Protein AF-G5RUH7-F1 (afdb_monomer)

pLDDT: mean 92.08, std 5.65, range [55.91, 98.38]

Radius of gyration: 18.93 Å; Cα contacts (8 Å, |Δi|>4): 65; chains: 1; bounding box: 44×34×49 Å

Solvent-accessible surface area (backbone atoms only — not comparable to full-atom values): 7016 Å² total; per-residue (Å²): 108,72,67,56,52,55,41,40,74,72,71,45,92,75,87,87,87,72,94,57,100,54,84,58,78,55,89,66,37,87,50,91,75,80,82,60,39,90,71,45,64,57,84,44,33,54,66,40,67,65,49,49,62,58,25,75,77,40,96,85,38,100,58,83,85,80,88,83,86,45,70,64,59,54,53,49,53,50,54,48,57,73,35,30,32,69,67,53,30,54,56,47,24,56,54,44,32,53,53,33,47,53,52,50,52,54,51,53,55,62,72,74,107

InterPro domains:
  IPR006076 FAD dependent oxidoreductase [PF01266] (2-109)
  IPR036188 FAD/NAD(P)-binding domain superfamily [G3DSA:3.50.50.60] (2-52)
  IPR036188 FAD/NAD(P)-binding domain superfamily [SSF51905] (2-98)

Organism: NCBI:txid913084

Mean predicted aligned error: 5.37 Å

Structure (mmCIF, N/CA/C/O backbone):
data_AF-G5RUH7-F1
#
_entry.id   AF-G5RUH7-F1
#
loop_
_atom_site.group_PDB
_atom_site.id
_atom_site.type_symbol
_atom_site.label_atom_id
_atom_site.label_alt_id
_atom_site.label_comp_id
_atom_site.label_asym_id
_atom_site.label_entity_id
_atom_site.label_seq_id
_atom_site.pdbx_PDB_ins_code
_atom_site.Cartn_x
_atom_site.Cartn_y
_atom_site.Cartn_z
_atom_site.occupancy
_atom_site.B_iso_or_equiv
_atom_site.auth_seq_id
_atom_site.auth_comp_id
_atom_site.auth_asym_id
_atom_site.auth_atom_id
_atom_site.pdbx_PDB_model_num
ATOM 1 N N . MET A 1 1 ? -13.522 -5.845 7.083 1.00 86.19 1 MET A N 1
ATOM 2 C CA . MET A 1 1 ? -14.008 -5.468 8.429 1.00 86.19 1 MET A CA 1
ATOM 3 C C . MET A 1 1 ? -14.068 -3.961 8.655 1.00 86.19 1 MET A C 1
ATOM 5 O O . MET A 1 1 ? -15.163 -3.469 8.878 1.00 86.19 1 MET A O 1
ATOM 9 N N . THR A 1 2 ? -12.972 -3.202 8.532 1.00 91.31 2 THR A N 1
ATOM 10 C CA . THR A 1 2 ? -12.965 -1.749 8.823 1.00 91.31 2 THR A CA 1
ATOM 11 C C . THR A 1 2 ? -14.032 -0.949 8.065 1.00 91.31 2 THR A C 1
ATOM 13 O O . THR A 1 2 ? -14.768 -0.188 8.680 1.00 91.31 2 THR A O 1
ATOM 16 N N . SER A 1 3 ? -14.183 -1.154 6.752 1.00 93.12 3 SER A N 1
ATOM 17 C CA . SER A 1 3 ? -15.207 -0.446 5.965 1.00 93.12 3 SER A CA 1
ATOM 18 C C . SER A 1 3 ? -16.635 -0.786 6.401 1.00 93.12 3 SER A C 1
ATOM 20 O O . SER A 1 3 ? -17.461 0.111 6.514 1.00 93.12 3 SER A O 1
ATOM 22 N N . ALA A 1 4 ? -16.916 -2.062 6.694 1.00 95.12 4 ALA A N 1
ATOM 23 C CA . ALA A 1 4 ? -18.224 -2.507 7.180 1.00 95.12 4 ALA A CA 1
ATOM 24 C C . ALA A 1 4 ? -18.573 -1.863 8.531 1.00 95.12 4 ALA A C 1
ATOM 26 O O . ALA A 1 4 ? -19.701 -1.423 8.729 1.00 95.12 4 ALA A O 1
ATOM 27 N N . TRP A 1 5 ? -17.583 -1.735 9.421 1.00 93.31 5 TRP A N 1
ATOM 28 C CA . TRP A 1 5 ? -17.746 -1.052 10.702 1.00 93.31 5 TRP A CA 1
ATOM 29 C C . TRP A 1 5 ? -18.109 0.426 10.519 1.00 93.31 5 TRP A C 1
ATOM 31 O O . TRP A 1 5 ? -19.114 0.872 11.063 1.00 93.31 5 TRP A O 1
ATOM 41 N N . TYR A 1 6 ? -17.358 1.173 9.700 1.00 94.31 6 TYR A N 1
ATOM 42 C CA . TYR A 1 6 ? -17.662 2.588 9.445 1.00 94.31 6 TYR A CA 1
ATOM 43 C C . TYR A 1 6 ? -19.025 2.789 8.768 1.00 94.31 6 TYR A C 1
ATOM 45 O O . TYR A 1 6 ? -19.730 3.736 9.101 1.00 94.31 6 TYR A O 1
ATOM 53 N N . LEU A 1 7 ? -19.418 1.899 7.852 1.00 97.25 7 LEU A N 1
ATOM 54 C CA . LEU A 1 7 ? -20.733 1.957 7.206 1.00 97.25 7 LEU A CA 1
ATOM 55 C C . LEU A 1 7 ? -21.871 1.689 8.198 1.00 97.25 7 LEU A C 1
ATOM 57 O O . LEU A 1 7 ? -22.862 2.414 8.195 1.00 97.25 7 LEU A O 1
ATOM 61 N N . SER A 1 8 ? -21.708 0.705 9.083 1.00 96.75 8 SER A N 1
ATOM 62 C CA . SER A 1 8 ? -22.677 0.433 10.147 1.00 96.75 8 SER A CA 1
ATOM 63 C C . SER A 1 8 ? -22.795 1.613 11.120 1.00 96.75 8 SER A C 1
ATOM 65 O O . SER A 1 8 ? -23.904 2.021 11.456 1.00 96.75 8 SER A O 1
ATOM 67 N N . GLN A 1 9 ? -21.673 2.238 11.504 1.00 94.69 9 GLN A N 1
ATOM 68 C CA . GLN A 1 9 ? -21.677 3.463 12.321 1.00 94.69 9 GLN A CA 1
ATOM 69 C C . GLN A 1 9 ? -22.368 4.644 11.622 1.00 94.69 9 GLN A C 1
ATOM 71 O O . GLN A 1 9 ? -22.964 5.486 12.287 1.00 94.69 9 GLN A O 1
ATOM 76 N N . ALA A 1 10 ? -22.323 4.700 10.289 1.00 97.06 10 ALA A N 1
ATOM 77 C CA . ALA A 1 10 ? -23.046 5.689 9.493 1.00 97.06 10 ALA A CA 1
ATOM 78 C C . ALA A 1 10 ? -24.549 5.369 9.322 1.00 97.06 10 ALA A C 1
ATOM 80 O O . ALA A 1 10 ? -25.250 6.102 8.627 1.00 97.06 10 ALA A O 1
ATOM 81 N N . GLY A 1 11 ? -25.057 4.303 9.953 1.00 98.00 11 GLY A N 1
ATOM 82 C CA . GLY A 1 11 ? -26.474 3.930 9.932 1.00 98.00 11 GLY A CA 1
ATOM 83 C C . GLY A 1 11 ? -26.892 3.091 8.725 1.00 98.00 11 GLY A C 1
ATOM 84 O O . GLY A 1 11 ? -28.087 2.910 8.495 1.00 98.00 11 GLY A O 1
ATOM 85 N N . HIS A 1 12 ? -25.938 2.579 7.945 1.00 98.38 12 HIS A N 1
ATOM 86 C CA . HIS A 1 12 ? -26.245 1.643 6.869 1.00 98.38 12 HIS A CA 1
ATOM 87 C C . HIS A 1 12 ? -26.476 0.232 7.418 1.00 98.38 12 HIS A C 1
ATOM 89 O O . HIS A 1 12 ? -25.772 -0.213 8.326 1.00 98.38 12 HIS A O 1
ATOM 95 N N . ASP A 1 13 ? -27.419 -0.490 6.813 1.00 98.00 13 ASP A N 1
ATOM 96 C CA . ASP A 1 13 ? -27.543 -1.933 7.000 1.00 98.00 13 ASP A CA 1
ATOM 97 C C . ASP A 1 13 ? -26.457 -2.643 6.177 1.00 98.00 13 ASP A C 1
ATOM 99 O O . ASP A 1 13 ? -26.333 -2.426 4.967 1.00 98.00 13 ASP A O 1
ATOM 103 N N . VAL A 1 14 ? -25.610 -3.433 6.840 1.00 98.00 14 VAL A N 1
ATOM 104 C CA . VAL A 1 14 ? -24.390 -3.997 6.250 1.00 98.00 14 VAL A CA 1
ATOM 105 C C . VAL A 1 14 ? -24.373 -5.505 6.431 1.00 98.00 14 VAL A C 1
ATOM 107 O O . VAL A 1 14 ? -24.280 -6.012 7.545 1.00 98.00 14 VAL A O 1
ATOM 110 N N . THR A 1 15 ? -24.348 -6.227 5.313 1.00 97.19 15 THR A N 1
ATOM 111 C CA . THR A 1 15 ? -24.085 -7.669 5.284 1.00 97.19 15 THR A CA 1
ATOM 112 C C . THR A 1 15 ? -22.650 -7.922 4.827 1.00 97.19 15 THR A C 1
ATOM 114 O O . THR A 1 15 ? -22.231 -7.436 3.776 1.00 97.19 15 THR A O 1
ATOM 117 N N . VAL A 1 16 ? -21.885 -8.691 5.606 1.00 95.00 16 VAL A N 1
ATOM 118 C CA . VAL A 1 16 ? -20.531 -9.136 5.241 1.00 95.00 16 VAL A CA 1
ATOM 119 C C . VAL A 1 16 ? -20.606 -10.576 4.750 1.00 95.00 16 VAL A C 1
ATOM 121 O O . VAL A 1 16 ? -21.101 -11.444 5.462 1.00 95.00 16 VAL A O 1
ATOM 124 N 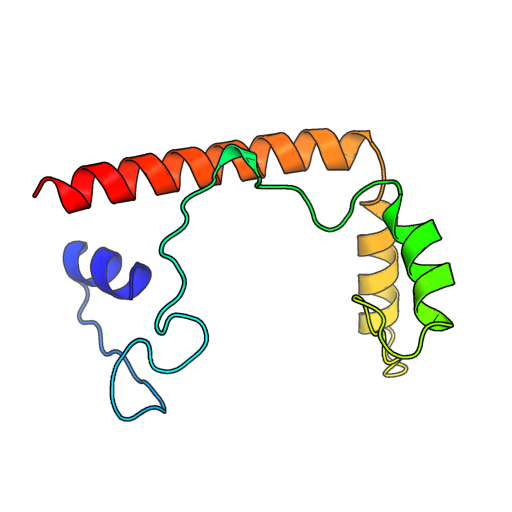N . ILE A 1 17 ? -20.102 -10.823 3.542 1.00 95.75 17 ILE A N 1
ATOM 125 C CA . ILE A 1 17 ? -20.014 -12.157 2.942 1.00 95.75 17 ILE A CA 1
ATOM 126 C C . ILE A 1 17 ? -18.538 -12.548 2.908 1.00 95.75 17 ILE A C 1
ATOM 128 O O . ILE A 1 17 ? -17.725 -11.821 2.335 1.00 95.75 17 ILE A O 1
ATOM 132 N N . ASP A 1 18 ? -18.203 -13.679 3.521 1.00 94.38 18 ASP A N 1
ATOM 133 C CA . ASP A 1 18 ? -16.856 -14.251 3.536 1.00 94.38 18 ASP A CA 1
ATOM 134 C C . ASP A 1 18 ? -16.913 -15.683 2.983 1.00 94.38 18 ASP A C 1
ATOM 136 O O . ASP A 1 18 ? -17.918 -16.378 3.148 1.00 94.38 18 ASP A O 1
ATOM 140 N N . ARG A 1 19 ? -15.860 -16.101 2.272 1.00 96.25 19 ARG A N 1
ATOM 141 C CA . ARG A 1 19 ? -15.744 -17.468 1.741 1.00 96.25 19 ARG A CA 1
ATOM 142 C C . ARG A 1 19 ? -15.311 -18.439 2.834 1.00 96.25 19 ARG A C 1
ATOM 144 O O . ARG A 1 19 ? -15.658 -19.616 2.767 1.00 96.25 19 ARG A O 1
ATOM 151 N N . GLU A 1 20 ? -14.516 -17.963 3.784 1.00 96.19 20 GLU A N 1
ATOM 152 C CA . GLU A 1 20 ? -14.011 -18.777 4.877 1.00 96.19 20 GLU A CA 1
ATOM 153 C C . GLU A 1 20 ? -15.055 -18.924 5.986 1.00 96.19 20 GLU A C 1
ATOM 155 O O . GLU A 1 20 ? -15.983 -18.127 6.122 1.00 96.19 20 GLU A O 1
ATOM 160 N N . SER A 1 21 ? -14.897 -19.954 6.821 1.00 93.50 21 SER A N 1
ATOM 161 C CA . SER A 1 21 ? -15.845 -20.259 7.903 1.00 93.50 21 SER A CA 1
ATOM 162 C C . SER A 1 21 ? -15.871 -19.211 9.024 1.00 93.50 21 SER A C 1
ATOM 164 O O . SER A 1 21 ? -16.689 -19.300 9.938 1.00 93.50 21 SER A O 1
ATOM 166 N N . GLY A 1 22 ? -14.949 -18.250 8.999 1.00 91.38 22 GLY A N 1
ATOM 167 C CA . GLY A 1 22 ? -14.846 -17.173 9.969 1.00 91.38 22 GLY A CA 1
ATOM 168 C C . GLY A 1 22 ? -13.930 -16.056 9.473 1.00 91.38 22 GLY A C 1
ATOM 169 O O . GLY A 1 22 ?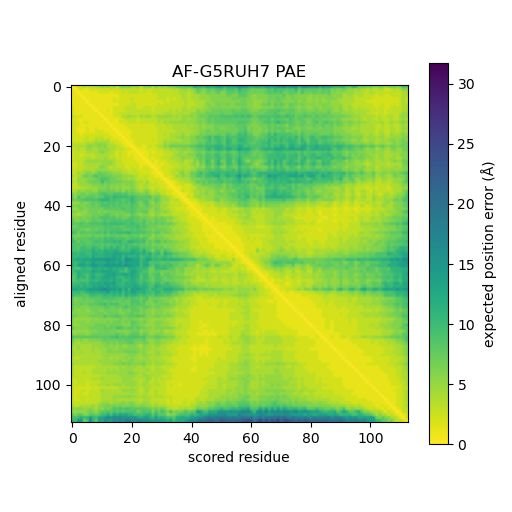 -13.221 -16.225 8.479 1.00 91.38 22 GLY A O 1
ATOM 170 N N . PRO A 1 23 ? -13.924 -14.904 10.160 1.00 91.31 23 PRO A N 1
ATOM 171 C CA . PRO A 1 23 ? -13.105 -13.776 9.755 1.00 91.31 23 PRO A CA 1
ATOM 172 C C . PRO A 1 23 ? -11.616 -14.050 9.975 1.00 91.31 23 PRO A C 1
ATOM 174 O O . PRO A 1 23 ? -11.231 -14.787 10.879 1.00 91.31 23 PRO A O 1
ATOM 177 N N . ALA A 1 24 ? -10.780 -13.361 9.196 1.00 91.69 24 ALA A N 1
ATOM 178 C CA . ALA A 1 24 ? -9.327 -13.341 9.362 1.00 91.69 24 ALA A CA 1
ATOM 179 C C . ALA A 1 24 ? -8.658 -14.729 9.301 1.00 91.69 24 ALA A C 1
ATOM 181 O O . ALA A 1 24 ? -7.746 -14.990 10.075 1.00 91.69 24 ALA A O 1
ATOM 182 N N . GLN A 1 25 ? -9.079 -15.583 8.363 1.00 93.38 25 GLN A N 1
ATOM 183 C CA . GLN A 1 25 ? -8.517 -16.930 8.160 1.00 93.38 25 GLN A CA 1
ATOM 184 C C . GLN A 1 25 ? -7.398 -17.005 7.102 1.00 93.38 25 GLN A C 1
ATOM 186 O O . GLN A 1 25 ? -6.788 -18.052 6.921 1.00 93.38 25 GLN A O 1
ATOM 191 N N . GLU A 1 26 ? -7.091 -15.901 6.415 1.00 92.81 26 GLU A N 1
ATOM 192 C CA . GLU A 1 26 ? -6.033 -15.848 5.391 1.00 92.81 26 GLU A CA 1
ATOM 193 C C . GLU A 1 26 ? -4.944 -14.820 5.741 1.00 92.81 26 GLU A C 1
ATOM 195 O O . GLU A 1 26 ? -4.359 -14.880 6.813 1.00 92.81 26 GLU A O 1
ATOM 200 N N . THR A 1 27 ? -4.654 -13.842 4.872 1.00 91.06 27 THR A N 1
ATOM 201 C CA . THR A 1 27 ? -3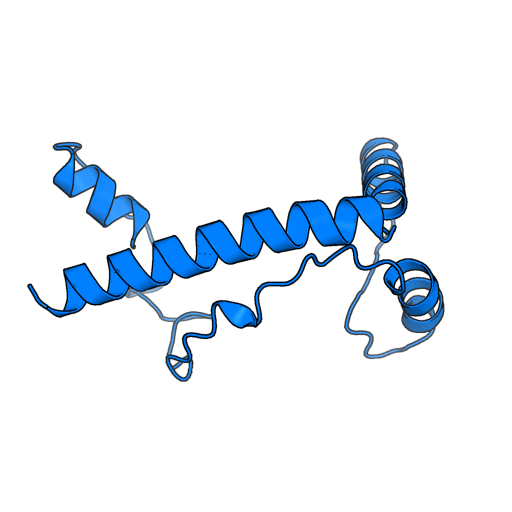.557 -12.868 5.054 1.00 91.06 27 THR A CA 1
ATOM 202 C C . THR A 1 27 ? -3.649 -12.075 6.361 1.00 91.06 27 THR A C 1
ATOM 204 O O . THR A 1 27 ? -2.641 -11.605 6.883 1.00 91.06 27 THR A O 1
ATOM 207 N N . SER A 1 28 ? -4.856 -11.905 6.900 1.00 92.19 28 SER A N 1
ATOM 208 C CA . SER A 1 28 ? -5.061 -11.247 8.191 1.00 92.19 28 SER A CA 1
ATOM 209 C C . SER A 1 28 ? -4.823 -12.169 9.394 1.00 92.19 28 SER A C 1
ATOM 211 O O . SER A 1 28 ? -4.595 -11.643 10.482 1.00 92.19 28 SER A O 1
ATOM 213 N N . ALA A 1 29 ? -4.840 -13.495 9.219 1.00 92.25 29 ALA A N 1
ATOM 214 C CA . ALA A 1 29 ? -4.634 -14.478 10.280 1.00 92.25 29 ALA A CA 1
ATOM 215 C C . ALA A 1 29 ? -3.211 -14.392 10.824 1.00 92.25 29 ALA A C 1
ATOM 217 O O . ALA A 1 29 ? -2.254 -14.479 10.056 1.00 92.25 29 ALA A O 1
ATOM 218 N N . ALA A 1 30 ? -3.070 -14.231 12.142 1.00 89.44 30 ALA A N 1
ATOM 219 C CA . ALA A 1 30 ? -1.777 -14.233 12.830 1.00 89.44 30 ALA A CA 1
ATOM 220 C C . ALA A 1 30 ? -0.689 -13.370 12.153 1.00 89.44 30 ALA A C 1
ATOM 222 O O . ALA A 1 30 ? 0.506 -13.640 12.294 1.00 89.44 30 ALA A O 1
ATOM 223 N N . ASN A 1 31 ? -1.080 -12.310 11.431 1.00 88.12 31 ASN A N 1
ATOM 224 C CA . ASN A 1 31 ? -0.122 -11.288 11.045 1.00 88.12 31 ASN A CA 1
ATOM 225 C C . ASN A 1 31 ? 0.428 -10.710 12.355 1.00 88.12 31 ASN A C 1
ATOM 227 O O . ASN A 1 31 ? -0.323 -10.549 13.314 1.00 88.12 31 ASN A O 1
ATOM 231 N N . ALA A 1 32 ? 1.726 -10.435 12.438 1.00 89.19 32 ALA A N 1
ATOM 232 C CA . ALA A 1 32 ? 2.377 -10.039 13.691 1.00 89.19 32 ALA A CA 1
ATOM 233 C C . ALA A 1 32 ? 1.857 -8.711 14.298 1.00 89.19 32 ALA A C 1
ATOM 235 O O . ALA A 1 32 ? 2.452 -8.190 15.237 1.00 89.19 32 ALA A O 1
ATOM 236 N N . GLY A 1 33 ? 0.790 -8.122 13.744 1.00 87.12 33 GLY A N 1
ATOM 237 C CA . GLY A 1 33 ? 0.159 -6.904 14.235 1.00 87.12 33 GLY A CA 1
ATOM 238 C C . GLY A 1 33 ? 1.015 -5.661 14.024 1.00 87.12 33 GLY A C 1
ATOM 239 O O . GLY A 1 33 ? 0.777 -4.637 14.658 1.00 87.12 33 GLY A O 1
ATOM 240 N N . GLN A 1 34 ? 2.036 -5.734 13.164 1.00 89.56 34 GLN A N 1
ATOM 241 C CA . GLN A 1 34 ? 2.982 -4.642 12.993 1.00 89.56 34 GLN A CA 1
ATOM 242 C C . GLN A 1 34 ? 2.326 -3.449 12.290 1.00 89.56 34 GLN A C 1
ATOM 244 O O . GLN A 1 34 ? 1.930 -3.518 11.127 1.00 89.56 34 GLN A O 1
ATOM 249 N N . ILE A 1 35 ? 2.297 -2.313 12.985 1.00 88.38 35 ILE A N 1
ATOM 250 C CA . ILE A 1 35 ? 1.830 -1.031 12.454 1.00 88.38 35 ILE A CA 1
ATOM 251 C C . ILE A 1 35 ? 3.060 -0.173 12.148 1.00 88.38 35 ILE A C 1
ATOM 253 O O . ILE A 1 35 ? 3.833 0.171 13.038 1.00 88.38 35 ILE A O 1
ATOM 257 N N . SER A 1 36 ? 3.290 0.155 10.874 1.00 90.69 36 SER A N 1
ATOM 258 C CA . SER A 1 36 ? 4.485 0.905 10.441 1.00 90.69 36 SER A CA 1
ATOM 259 C C . SER A 1 36 ? 4.162 1.979 9.393 1.00 90.69 36 SER A C 1
ATOM 261 O O . SER A 1 36 ? 4.537 1.837 8.229 1.00 90.69 36 SER A O 1
ATOM 263 N N . PRO A 1 37 ? 3.495 3.085 9.777 1.00 87.12 37 PRO A N 1
ATOM 264 C CA . PRO A 1 37 ? 3.053 4.115 8.831 1.00 87.12 37 PRO A CA 1
ATOM 265 C C . PRO A 1 37 ? 4.200 4.772 8.054 1.00 87.12 37 PRO A C 1
ATOM 267 O O . PRO A 1 37 ? 4.084 5.006 6.853 1.00 87.12 37 PRO A O 1
ATOM 270 N N . GLY A 1 38 ? 5.348 4.983 8.707 1.00 86.06 38 GLY A N 1
ATOM 271 C CA . GLY A 1 38 ? 6.547 5.554 8.081 1.00 86.06 38 GLY A CA 1
ATOM 272 C C . GLY A 1 38 ? 7.198 4.672 7.005 1.00 86.06 38 GLY A C 1
ATOM 273 O O . GLY A 1 38 ? 8.017 5.167 6.233 1.00 86.06 38 GLY A O 1
ATOM 274 N N . TYR A 1 39 ? 6.822 3.389 6.918 1.00 85.62 39 TYR A N 1
ATOM 275 C CA . TYR A 1 39 ? 7.280 2.465 5.874 1.00 85.62 39 TYR A CA 1
ATOM 276 C C . TYR A 1 39 ? 6.397 2.489 4.617 1.00 85.62 39 TYR A C 1
ATOM 278 O O . TYR A 1 39 ? 6.707 1.809 3.639 1.00 85.62 39 TYR A O 1
ATOM 286 N N . ALA A 1 40 ? 5.322 3.286 4.600 1.00 89.88 40 ALA A N 1
ATOM 287 C CA . ALA A 1 40 ? 4.493 3.455 3.415 1.00 89.88 40 ALA A CA 1
ATOM 288 C C . ALA A 1 40 ? 5.299 4.122 2.286 1.00 89.88 40 ALA A C 1
ATOM 290 O O . ALA A 1 40 ? 5.692 5.289 2.370 1.00 89.88 40 ALA A O 1
ATOM 291 N N . ALA A 1 41 ? 5.544 3.373 1.211 1.00 91.88 41 ALA A N 1
ATOM 292 C CA . ALA A 1 41 ? 6.304 3.835 0.058 1.00 91.88 41 ALA A CA 1
ATOM 293 C C . ALA A 1 41 ? 5.610 3.435 -1.254 1.00 91.88 41 ALA A C 1
ATOM 295 O O . ALA A 1 41 ? 5.089 2.320 -1.349 1.00 91.88 41 ALA A O 1
ATOM 296 N N . PRO A 1 42 ? 5.618 4.306 -2.281 1.00 93.50 42 PRO A N 1
ATOM 297 C CA . PRO A 1 42 ? 5.072 3.965 -3.585 1.00 93.50 42 PRO A CA 1
ATOM 298 C C . PRO A 1 42 ? 5.799 2.775 -4.198 1.00 93.50 42 PRO A C 1
ATOM 300 O O . PRO A 1 42 ? 7.030 2.726 -4.230 1.00 93.50 42 PRO A O 1
ATOM 303 N N . TRP A 1 43 ? 5.026 1.854 -4.767 1.00 91.81 43 TRP A N 1
ATOM 304 C CA . TRP A 1 43 ? 5.582 0.706 -5.476 1.00 91.81 43 TRP A CA 1
ATOM 305 C C . TRP A 1 43 ? 6.321 1.118 -6.761 1.00 91.81 43 TRP A C 1
ATOM 307 O O . TRP A 1 43 ? 7.293 0.481 -7.143 1.00 91.81 43 TRP A O 1
ATOM 317 N N . ALA A 1 44 ? 5.925 2.229 -7.392 1.00 93.62 44 ALA A N 1
ATOM 318 C CA . ALA A 1 44 ? 6.577 2.810 -8.568 1.00 93.62 44 ALA A CA 1
ATOM 319 C C . ALA A 1 44 ? 7.792 3.688 -8.194 1.00 93.62 44 ALA A C 1
ATOM 321 O O . ALA A 1 44 ? 7.833 4.877 -8.495 1.00 93.62 44 ALA A O 1
ATOM 322 N N . ALA A 1 45 ? 8.790 3.126 -7.509 1.00 93.75 45 ALA A N 1
ATOM 323 C CA . ALA A 1 45 ? 10.012 3.869 -7.192 1.00 93.75 45 ALA A CA 1
ATOM 324 C C . ALA A 1 45 ? 10.915 4.060 -8.435 1.00 93.75 45 ALA A C 1
ATOM 326 O O . ALA A 1 45 ? 10.897 3.215 -9.333 1.00 93.75 45 ALA A O 1
ATOM 327 N N . PRO A 1 46 ? 11.771 5.102 -8.486 1.00 93.56 46 PRO A N 1
ATOM 328 C CA . PRO A 1 46 ? 12.569 5.421 -9.680 1.00 93.56 46 PRO A CA 1
ATOM 329 C C . PRO A 1 46 ? 13.507 4.296 -10.138 1.00 93.56 46 PRO A C 1
ATOM 331 O O . PRO A 1 46 ? 13.782 4.138 -11.320 1.00 93.56 46 PRO A O 1
ATOM 334 N N . GLY A 1 47 ? 13.987 3.471 -9.203 1.00 93.12 47 GLY A N 1
ATOM 335 C CA . GLY A 1 47 ? 14.854 2.328 -9.507 1.00 93.12 47 GLY A CA 1
ATOM 336 C C . GLY A 1 47 ? 14.117 1.053 -9.933 1.00 93.12 47 GLY A C 1
ATOM 337 O O . GLY A 1 47 ? 14.767 0.050 -10.228 1.00 93.12 47 GLY A O 1
ATOM 338 N N . VAL A 1 48 ? 12.781 1.044 -9.924 1.00 93.88 48 VAL A N 1
ATOM 339 C CA . VAL A 1 48 ? 11.983 -0.158 -10.216 1.00 93.88 48 VAL A CA 1
ATOM 340 C C . VAL A 1 48 ? 12.099 -0.618 -11.665 1.00 93.88 48 VAL A C 1
ATOM 342 O O . VAL A 1 48 ? 12.258 -1.821 -11.832 1.00 93.88 48 VAL A O 1
ATOM 345 N N . PRO A 1 49 ? 12.121 0.240 -12.704 1.00 93.25 49 PRO A N 1
ATOM 346 C CA . PRO A 1 49 ? 12.273 -0.225 -14.084 1.00 93.25 49 PRO A CA 1
ATOM 3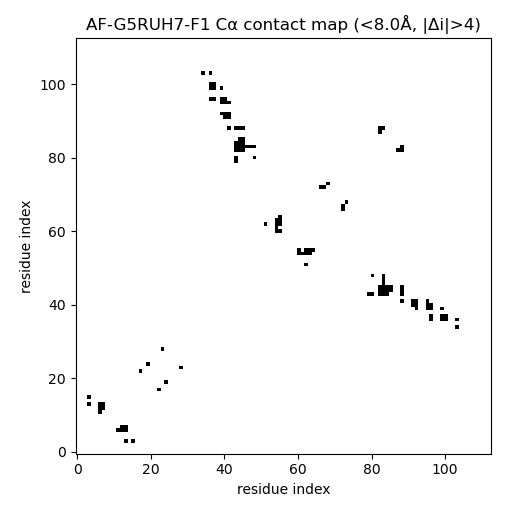47 C C . PRO A 1 49 ? 13.542 -1.060 -14.299 1.00 93.25 49 PRO A C 1
ATOM 349 O O . PRO A 1 49 ? 13.484 -2.156 -14.854 1.00 93.25 49 PRO A O 1
ATOM 352 N N . LEU A 1 50 ? 14.682 -0.598 -13.772 1.00 93.25 50 LEU A N 1
ATOM 353 C CA . LEU A 1 50 ? 15.950 -1.327 -13.862 1.00 93.25 50 LEU A CA 1
ATOM 354 C C . LEU A 1 50 ? 15.896 -2.660 -13.099 1.00 93.25 50 LEU A C 1
ATOM 356 O O . LEU A 1 50 ? 16.365 -3.687 -13.592 1.00 93.25 50 LEU A O 1
ATOM 360 N N . LYS A 1 51 ? 15.295 -2.663 -11.902 1.00 92.00 51 LYS A N 1
ATOM 361 C CA . LYS A 1 51 ? 15.090 -3.891 -11.120 1.00 92.00 51 LYS A CA 1
ATOM 362 C C . LYS A 1 51 ? 14.145 -4.861 -11.826 1.00 92.00 51 LYS A C 1
ATOM 364 O O . LYS A 1 51 ? 14.438 -6.047 -11.848 1.00 92.00 51 LYS A O 1
ATOM 369 N N . ALA A 1 52 ? 13.072 -4.366 -12.437 1.00 90.50 52 ALA A N 1
ATOM 370 C CA . ALA A 1 52 ? 12.092 -5.160 -13.164 1.00 90.50 52 ALA A CA 1
ATOM 371 C C . ALA A 1 52 ? 12.738 -5.900 -14.336 1.00 90.50 52 ALA A C 1
ATOM 373 O O . ALA A 1 52 ? 12.555 -7.106 -14.449 1.00 90.50 52 ALA A O 1
ATOM 374 N N . ILE A 1 53 ? 13.575 -5.224 -15.133 1.00 90.31 53 ILE A N 1
ATOM 375 C CA . ILE A 1 53 ? 14.340 -5.875 -16.209 1.00 90.31 53 ILE A CA 1
ATOM 376 C C . ILE A 1 53 ? 15.183 -7.023 -15.647 1.00 90.31 53 ILE A C 1
ATOM 378 O O . ILE A 1 53 ? 15.134 -8.130 -16.171 1.00 90.31 53 ILE A O 1
ATOM 382 N N . LYS A 1 54 ? 15.909 -6.798 -14.545 1.00 90.38 54 LYS A N 1
ATOM 383 C CA . LYS A 1 54 ? 16.699 -7.850 -13.885 1.00 90.38 54 LYS A CA 1
ATOM 384 C C . LYS A 1 54 ? 15.822 -9.003 -13.377 1.00 90.38 54 LYS A C 1
ATOM 386 O O . LYS A 1 54 ? 16.204 -10.163 -13.498 1.00 90.38 54 LYS A O 1
ATOM 391 N N . TRP A 1 55 ? 14.661 -8.687 -12.812 1.00 93.00 55 TRP A N 1
ATOM 392 C CA . TRP A 1 55 ? 13.700 -9.642 -12.262 1.00 93.00 55 TRP A CA 1
ATOM 393 C C . TRP A 1 55 ? 13.071 -10.547 -13.320 1.00 93.00 55 TRP A C 1
ATOM 395 O O . TRP A 1 55 ? 12.840 -11.714 -13.026 1.00 93.00 55 TRP A O 1
ATOM 405 N N . MET A 1 56 ? 12.907 -10.079 -14.560 1.00 89.31 56 MET A N 1
ATOM 406 C CA . MET A 1 56 ? 12.422 -10.924 -15.662 1.00 89.31 56 MET A CA 1
ATOM 407 C C . MET A 1 56 ? 13.313 -12.151 -15.929 1.00 89.31 56 MET A C 1
ATOM 409 O O . MET A 1 56 ? 12.836 -13.137 -16.482 1.00 89.31 56 MET A O 1
ATOM 413 N N . PHE A 1 57 ? 14.584 -12.117 -15.513 1.00 89.50 57 PHE A N 1
ATOM 414 C CA . PHE A 1 57 ? 15.536 -13.224 -15.664 1.00 89.50 57 PHE A CA 1
ATOM 415 C C . PHE A 1 57 ? 15.754 -14.025 -14.369 1.00 89.50 57 PHE A C 1
ATOM 417 O O . PHE A 1 57 ? 16.627 -14.890 -14.316 1.00 89.50 57 PHE A O 1
ATOM 424 N N . GLN A 1 58 ? 14.994 -13.747 -13.303 1.00 90.94 58 GLN A N 1
ATOM 425 C CA . GLN A 1 58 ? 15.114 -14.439 -12.019 1.00 90.94 58 GLN A CA 1
ATOM 426 C C . GLN A 1 58 ? 13.944 -15.398 -11.792 1.00 90.94 58 GLN A C 1
ATOM 428 O O . GLN A 1 58 ? 12.783 -15.011 -11.858 1.00 90.94 58 GLN A O 1
ATOM 433 N N . ARG A 1 59 ? 14.249 -16.654 -11.439 1.00 85.25 59 ARG A N 1
ATOM 434 C CA . ARG A 1 59 ? 13.235 -17.696 -11.185 1.00 85.25 59 ARG A CA 1
ATOM 435 C C . ARG A 1 59 ? 12.294 -17.362 -10.020 1.00 85.25 59 ARG A C 1
ATOM 437 O O . ARG A 1 59 ? 11.118 -17.697 -10.072 1.00 85.25 59 ARG A O 1
ATOM 444 N N . HIS A 1 60 ? 12.816 -16.715 -8.980 1.00 86.56 60 HIS A N 1
ATOM 445 C CA . HIS A 1 60 ? 12.074 -16.331 -7.775 1.00 86.56 60 HIS A CA 1
ATOM 446 C C . HIS A 1 60 ? 12.087 -14.811 -7.604 1.00 86.56 60 HIS A C 1
ATOM 448 O O . HIS A 1 60 ? 12.551 -14.280 -6.596 1.00 86.56 60 HIS A O 1
ATOM 454 N N . ALA A 1 61 ? 11.644 -14.106 -8.643 1.00 87.12 61 ALA A N 1
ATOM 455 C CA . ALA A 1 61 ? 11.554 -12.659 -8.616 1.00 87.12 61 ALA A CA 1
ATOM 456 C C . ALA A 1 61 ? 10.373 -12.173 -7.752 1.00 87.12 61 ALA A C 1
ATOM 458 O O . ALA A 1 61 ? 9.296 -12.765 -7.802 1.00 87.12 61 ALA A O 1
ATOM 459 N N . PRO A 1 62 ? 10.523 -11.047 -7.030 1.00 84.00 62 PRO A N 1
ATOM 460 C CA . PRO A 1 62 ? 9.423 -10.418 -6.291 1.00 84.00 62 PRO A CA 1
ATOM 461 C C . PRO A 1 62 ? 8.377 -9.761 -7.210 1.00 84.00 62 PRO A C 1
ATOM 463 O O . PRO A 1 62 ? 7.309 -9.369 -6.749 1.00 84.00 62 PRO A O 1
ATOM 466 N N . LEU A 1 63 ? 8.684 -9.620 -8.502 1.00 85.12 63 LEU A N 1
ATOM 467 C CA . LEU A 1 63 ? 7.776 -9.143 -9.536 1.00 85.12 63 LEU A CA 1
ATOM 468 C C . LEU A 1 63 ? 7.762 -10.150 -10.685 1.00 85.12 63 LEU A C 1
ATOM 470 O O . LEU A 1 63 ? 8.796 -10.385 -11.307 1.00 85.12 63 LEU A O 1
ATOM 474 N N . ALA A 1 64 ? 6.582 -10.682 -10.990 1.00 84.94 64 ALA A N 1
ATOM 475 C CA . ALA A 1 64 ? 6.328 -11.485 -12.177 1.00 84.94 64 ALA A CA 1
ATOM 476 C C . ALA A 1 64 ? 5.369 -10.730 -13.104 1.00 84.94 64 ALA A C 1
ATOM 478 O O . ALA A 1 64 ? 4.280 -10.333 -12.691 1.00 84.94 64 ALA A O 1
ATOM 479 N N . VAL A 1 65 ? 5.768 -10.538 -14.361 1.00 85.38 65 VAL A N 1
ATOM 480 C CA . VAL A 1 65 ? 4.918 -9.933 -15.393 1.00 85.38 65 VAL A CA 1
ATOM 481 C C . VAL A 1 65 ? 4.602 -10.999 -16.430 1.00 85.38 65 VAL A C 1
ATOM 483 O O . VAL A 1 65 ? 5.495 -11.476 -17.128 1.00 85.38 65 VAL A O 1
ATOM 486 N N . ARG A 1 66 ? 3.324 -11.370 -16.540 1.00 88.88 66 ARG A N 1
ATOM 487 C CA . ARG A 1 66 ? 2.834 -12.237 -17.615 1.00 88.88 66 ARG A CA 1
ATOM 488 C C . ARG A 1 66 ? 2.126 -11.377 -18.650 1.00 88.88 66 ARG A C 1
ATOM 490 O O . ARG A 1 66 ? 1.072 -10.820 -18.354 1.00 88.88 66 ARG A O 1
ATOM 497 N N . LEU A 1 67 ? 2.705 -11.271 -19.843 1.00 90.94 67 LEU A N 1
ATOM 498 C CA . LEU A 1 67 ? 2.082 -10.528 -20.932 1.00 90.94 67 LEU A CA 1
ATOM 499 C C . LEU A 1 67 ? 0.794 -11.232 -21.377 1.00 90.94 67 LEU A C 1
ATOM 501 O O . LEU A 1 67 ? 0.811 -12.433 -21.641 1.00 90.94 67 LEU A O 1
ATOM 505 N N . ASP A 1 68 ? -0.312 -10.494 -21.433 1.00 93.12 68 ASP A N 1
ATOM 506 C CA . ASP A 1 68 ? -1.618 -10.988 -21.889 1.00 93.12 68 ASP A CA 1
ATOM 507 C C . ASP A 1 68 ? -1.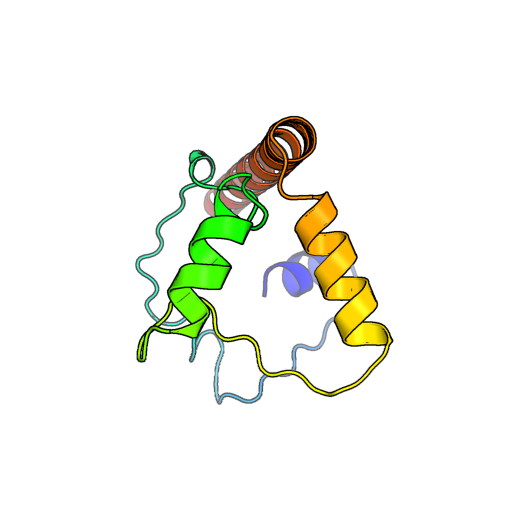927 -10.601 -23.348 1.00 93.12 68 ASP A C 1
ATOM 509 O O . ASP A 1 68 ? -2.914 -11.060 -23.915 1.00 93.12 68 ASP A O 1
ATOM 513 N N . GLY A 1 69 ? -1.063 -9.784 -23.964 1.00 93.00 69 GLY A N 1
ATOM 514 C CA . GLY A 1 69 ? -1.179 -9.330 -25.352 1.00 93.00 69 GLY A CA 1
ATOM 515 C C . GLY A 1 69 ? -2.167 -8.180 -25.564 1.00 93.00 69 GLY A C 1
ATOM 516 O O . GLY A 1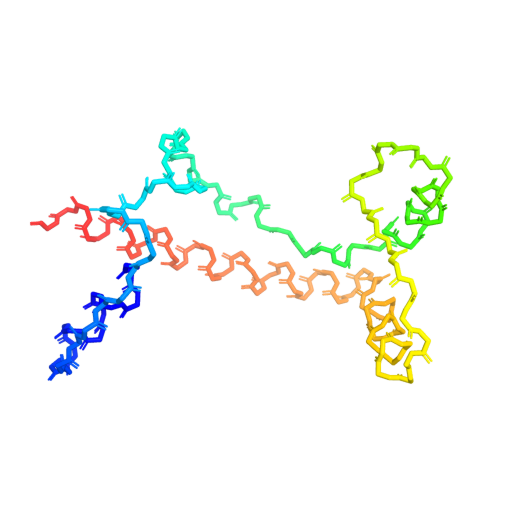 69 ? -2.348 -7.733 -26.697 1.00 93.00 69 GLY A O 1
ATOM 517 N N . THR A 1 70 ? -2.804 -7.672 -24.507 1.00 96.88 70 THR A N 1
ATOM 518 C CA . THR A 1 70 ? -3.836 -6.641 -24.626 1.00 96.88 70 THR A CA 1
ATOM 519 C C . THR A 1 70 ? -3.234 -5.229 -24.692 1.00 96.88 70 THR A C 1
ATOM 521 O O . THR A 1 70 ? -2.289 -4.901 -23.963 1.00 96.88 70 THR A O 1
ATOM 524 N N . PRO A 1 71 ? -3.821 -4.312 -25.488 1.00 96.88 71 PRO A N 1
ATOM 525 C CA . PRO A 1 71 ? -3.445 -2.896 -25.459 1.00 96.88 71 PRO A CA 1
ATOM 526 C C . PRO A 1 71 ? -3.646 -2.258 -24.080 1.00 96.88 71 PRO A C 1
ATOM 528 O O . PRO A 1 71 ? -2.937 -1.321 -23.713 1.00 96.88 71 PRO A O 1
ATOM 531 N N . PHE A 1 72 ? -4.608 -2.769 -23.307 1.00 96.50 72 PHE A N 1
ATOM 532 C CA . PHE A 1 72 ? -4.871 -2.323 -21.945 1.00 96.50 72 PHE A CA 1
ATOM 533 C C . PHE A 1 72 ? -3.666 -2.566 -21.035 1.00 96.50 72 PHE A C 1
ATOM 535 O O . PHE A 1 72 ? -3.197 -1.627 -20.387 1.00 96.50 72 PHE A O 1
ATOM 542 N N . GLN A 1 73 ? -3.126 -3.789 -21.034 1.00 95.81 73 GLN A N 1
ATOM 543 C CA . GLN A 1 73 ? -1.964 -4.128 -20.223 1.00 95.81 73 GLN A CA 1
ATOM 544 C C . GLN A 1 73 ? -0.752 -3.282 -20.613 1.00 95.81 73 GLN A C 1
ATOM 546 O O . GLN A 1 73 ? -0.109 -2.697 -19.743 1.00 95.81 73 GLN A O 1
ATOM 551 N N . LEU A 1 74 ? -0.486 -3.128 -21.914 1.00 94.81 74 LEU A N 1
ATOM 552 C CA . LEU A 1 74 ? 0.613 -2.291 -22.405 1.00 94.81 74 LEU A CA 1
ATOM 553 C C . LEU A 1 74 ? 0.457 -0.826 -21.973 1.00 94.81 74 LEU A C 1
ATOM 555 O O . LEU A 1 74 ? 1.409 -0.212 -21.485 1.00 94.81 74 LEU A O 1
ATOM 559 N N . LYS A 1 75 ? -0.756 -0.269 -22.083 1.00 97.00 75 LYS A N 1
ATOM 560 C CA . LYS A 1 75 ? -1.062 1.097 -21.636 1.00 97.00 75 LYS A CA 1
ATOM 561 C C . LYS A 1 75 ? -0.876 1.248 -20.126 1.00 97.00 75 LYS A C 1
ATOM 563 O O . LYS A 1 75 ? -0.390 2.284 -19.672 1.00 97.00 75 LYS A O 1
ATOM 568 N N . TRP A 1 76 ? -1.275 0.255 -19.335 1.00 95.19 76 TRP A N 1
ATOM 569 C CA . TRP A 1 76 ? -1.089 0.272 -17.885 1.00 95.19 76 TRP A CA 1
ATOM 570 C C . TRP A 1 76 ? 0.393 0.188 -17.507 1.00 95.19 76 TRP A C 1
ATOM 572 O O . TRP A 1 76 ? 0.868 1.011 -16.726 1.00 95.19 76 TRP A O 1
ATOM 582 N N . MET A 1 77 ? 1.150 -0.725 -18.124 1.00 94.00 77 MET A N 1
ATOM 583 C CA . MET A 1 77 ? 2.594 -0.859 -17.908 1.00 94.00 77 MET A CA 1
ATOM 584 C C . MET A 1 77 ? 3.326 0.440 -18.240 1.00 94.00 77 MET A C 1
ATOM 586 O O . MET A 1 77 ? 4.158 0.900 -17.463 1.00 94.00 77 MET A O 1
ATOM 590 N N . TRP A 1 78 ? 2.979 1.084 -19.355 1.00 94.75 78 TRP A N 1
ATOM 591 C CA . TRP A 1 78 ? 3.575 2.363 -19.726 1.00 94.75 78 TRP A CA 1
ATOM 592 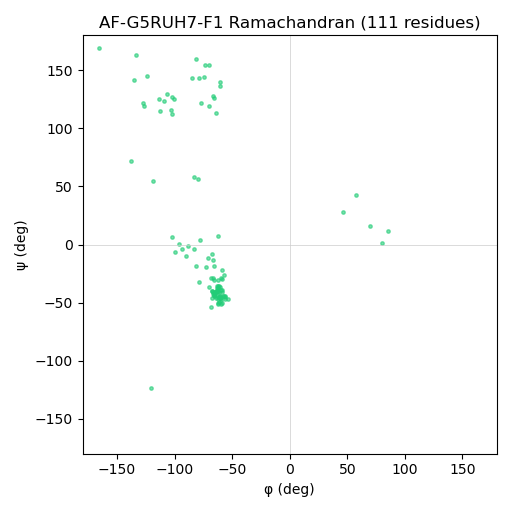C C . TRP A 1 78 ? 3.235 3.487 -18.737 1.00 94.75 78 TRP A C 1
ATOM 594 O O . TRP A 1 78 ? 4.108 4.271 -18.369 1.00 94.75 78 TRP A O 1
ATOM 604 N N . GLN A 1 79 ? 1.992 3.554 -18.249 1.00 95.31 79 GLN A N 1
ATOM 605 C CA . GLN A 1 79 ? 1.608 4.503 -17.196 1.00 95.31 79 GLN A CA 1
ATOM 606 C C . GLN A 1 79 ? 2.353 4.249 -15.880 1.00 95.31 79 GLN A C 1
ATOM 608 O O . GLN A 1 79 ? 2.769 5.204 -15.224 1.00 95.31 79 GLN A O 1
ATOM 613 N N . MET A 1 80 ? 2.552 2.982 -15.505 1.00 94.31 80 MET A N 1
ATOM 614 C CA . MET A 1 80 ? 3.345 2.600 -14.336 1.00 94.31 80 MET A CA 1
ATOM 615 C C . MET A 1 80 ? 4.796 3.070 -14.496 1.00 94.31 80 MET A C 1
ATOM 617 O O . MET A 1 80 ? 5.300 3.778 -13.627 1.00 94.31 80 MET A O 1
ATOM 621 N N . LEU A 1 81 ? 5.426 2.791 -15.644 1.00 94.50 81 LEU A N 1
ATOM 622 C CA . LEU A 1 81 ? 6.795 3.228 -15.942 1.00 94.50 81 LEU A CA 1
ATOM 623 C C . LEU A 1 81 ? 6.944 4.754 -15.902 1.00 94.50 81 LEU A C 1
ATOM 625 O O . LEU A 1 81 ? 7.925 5.258 -15.366 1.00 94.50 81 LEU A O 1
ATOM 629 N N . ARG A 1 82 ? 5.954 5.503 -16.403 1.00 95.88 82 ARG A N 1
ATOM 630 C CA . ARG A 1 82 ? 5.934 6.975 -16.330 1.00 95.88 82 ARG A CA 1
ATOM 631 C C . ARG A 1 82 ? 5.820 7.534 -14.913 1.00 95.88 82 ARG A C 1
ATOM 633 O O . ARG A 1 82 ? 6.103 8.710 -14.728 1.00 95.88 82 ARG A O 1
ATOM 640 N N . ASN A 1 83 ? 5.386 6.731 -13.944 1.00 96.19 83 ASN A N 1
ATOM 641 C CA . ASN A 1 83 ? 5.366 7.111 -12.531 1.00 96.19 83 ASN A CA 1
ATOM 642 C C . ASN A 1 83 ? 6.668 6.747 -11.802 1.00 96.19 83 ASN A C 1
ATOM 644 O O . ASN A 1 83 ? 6.860 7.176 -10.665 1.00 96.19 83 ASN A O 1
ATOM 648 N N . CYS A 1 84 ? 7.566 5.982 -12.430 1.00 96.50 84 CYS A N 1
ATOM 649 C CA . CYS A 1 84 ? 8.862 5.609 -11.870 1.00 96.50 84 CYS A CA 1
ATOM 650 C C . CYS A 1 84 ? 9.898 6.736 -12.015 1.00 96.50 84 CYS A C 1
ATOM 652 O O . CYS A 1 84 ? 10.981 6.527 -12.559 1.00 96.50 84 CYS A O 1
ATOM 654 N N . ASP A 1 85 ? 9.594 7.922 -11.494 1.00 96.25 85 ASP A N 1
ATOM 655 C CA . ASP A 1 85 ? 10.550 9.023 -11.366 1.00 96.25 85 ASP A CA 1
ATOM 656 C C . ASP A 1 85 ? 10.488 9.674 -9.985 1.00 96.25 85 ASP A C 1
ATOM 658 O O . ASP A 1 85 ? 9.554 9.481 -9.203 1.00 96.25 85 ASP A O 1
ATOM 662 N N . THR A 1 86 ? 11.535 10.430 -9.662 1.00 96.81 86 THR A N 1
ATOM 663 C CA . THR A 1 86 ? 11.725 11.004 -8.329 1.00 96.81 86 THR A CA 1
ATOM 664 C C . THR A 1 86 ? 10.616 11.980 -7.952 1.00 96.81 86 THR A C 1
ATOM 666 O O . THR A 1 86 ? 10.221 12.013 -6.788 1.00 96.81 86 THR A O 1
ATOM 669 N N . ARG A 1 87 ? 10.078 12.751 -8.905 1.00 97.06 87 ARG A N 1
ATOM 670 C CA . ARG A 1 87 ? 9.041 13.746 -8.617 1.00 97.06 87 ARG A CA 1
ATOM 671 C C . ARG A 1 87 ? 7.746 13.052 -8.206 1.00 97.06 87 ARG A C 1
ATOM 673 O O . ARG A 1 87 ? 7.255 13.304 -7.106 1.00 97.06 87 ARG A O 1
ATOM 680 N N . HIS A 1 88 ? 7.244 12.124 -9.025 1.00 96.62 88 HIS A N 1
ATOM 681 C CA . HIS A 1 88 ? 6.036 11.365 -8.680 1.00 96.62 88 HIS A CA 1
ATOM 682 C C . HIS A 1 88 ? 6.240 10.510 -7.427 1.00 96.62 88 HIS A C 1
ATOM 684 O O . HIS A 1 88 ? 5.326 10.391 -6.611 1.00 96.62 88 HIS A O 1
ATOM 690 N N . TYR A 1 89 ? 7.436 9.948 -7.228 1.00 96.62 89 TYR A N 1
ATOM 691 C CA . TYR A 1 89 ? 7.746 9.195 -6.017 1.00 96.62 89 TYR A CA 1
ATOM 692 C C . TYR A 1 89 ? 7.608 10.053 -4.755 1.00 96.62 89 TYR A C 1
ATOM 694 O O . TYR A 1 89 ? 6.949 9.631 -3.807 1.00 96.62 89 TYR A O 1
ATOM 702 N N . MET A 1 90 ? 8.180 11.260 -4.736 1.00 96.12 90 MET A N 1
ATOM 703 C CA . MET A 1 90 ? 8.102 12.153 -3.574 1.00 96.12 90 MET A CA 1
ATOM 704 C C . MET A 1 90 ? 6.667 12.627 -3.312 1.00 96.12 90 MET A C 1
ATOM 706 O O . MET A 1 90 ? 6.209 12.584 -2.169 1.00 96.12 90 MET A O 1
ATOM 710 N N . GLU A 1 91 ? 5.933 13.004 -4.364 1.00 96.31 91 GLU A N 1
ATOM 711 C CA . GLU A 1 91 ? 4.521 13.397 -4.267 1.00 96.31 91 GLU A CA 1
ATOM 712 C C . GLU A 1 91 ? 3.653 12.259 -3.703 1.00 96.31 91 GLU A C 1
ATOM 714 O O . GLU A 1 91 ? 2.912 12.440 -2.731 1.00 96.31 91 GLU A O 1
ATOM 719 N N . ASN A 1 92 ? 3.767 11.060 -4.280 1.00 96.12 92 ASN A N 1
ATOM 720 C CA . ASN A 1 92 ? 2.965 9.908 -3.878 1.00 96.12 92 ASN A CA 1
ATOM 721 C C . ASN A 1 92 ? 3.360 9.395 -2.493 1.00 96.12 92 ASN A C 1
ATOM 723 O O . ASN A 1 92 ? 2.480 9.044 -1.709 1.00 96.12 92 ASN A O 1
ATOM 727 N N . LYS A 1 93 ? 4.651 9.419 -2.143 1.00 95.00 93 LYS A N 1
ATOM 728 C CA . LYS A 1 93 ? 5.113 9.067 -0.797 1.00 95.00 93 LYS A CA 1
ATOM 729 C C . LYS A 1 93 ? 4.485 9.981 0.252 1.00 95.00 93 LY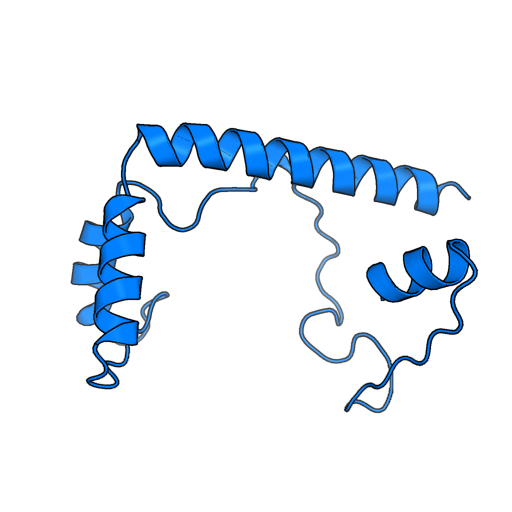S A C 1
ATOM 731 O O . LYS A 1 93 ? 3.956 9.482 1.240 1.00 95.00 93 LYS A O 1
ATOM 736 N N . GLY A 1 94 ? 4.465 11.296 0.020 1.00 95.06 94 GLY A N 1
ATOM 737 C CA . GLY A 1 94 ? 3.813 12.242 0.932 1.00 95.06 94 GLY A CA 1
ATOM 738 C C . GLY A 1 94 ? 2.319 11.955 1.127 1.00 95.06 94 GLY A C 1
ATOM 739 O O . GLY A 1 94 ? 1.820 11.990 2.252 1.00 95.06 94 GLY A O 1
ATOM 740 N N . ARG A 1 95 ? 1.606 11.608 0.047 1.00 95.50 95 ARG A N 1
ATOM 741 C CA . ARG A 1 95 ? 0.183 11.223 0.104 1.00 95.50 95 ARG A CA 1
ATOM 742 C C . ARG A 1 95 ? -0.036 9.919 0.875 1.00 95.50 95 ARG A C 1
ATOM 744 O O . ARG A 1 95 ? -0.933 9.854 1.711 1.00 95.50 95 ARG A O 1
ATOM 751 N N . MET A 1 96 ? 0.790 8.904 0.621 1.00 96.12 96 MET A N 1
ATOM 752 C CA . MET A 1 96 ? 0.698 7.602 1.288 1.00 96.12 96 MET A CA 1
ATOM 753 C C . MET A 1 96 ? 0.989 7.702 2.784 1.00 96.12 96 MET A C 1
ATOM 755 O O . MET A 1 96 ? 0.231 7.153 3.576 1.00 96.12 96 MET A O 1
ATOM 759 N N . VAL A 1 97 ? 2.033 8.440 3.177 1.00 95.12 97 VAL A N 1
ATOM 760 C CA . VAL A 1 97 ? 2.361 8.662 4.594 1.00 95.12 97 VAL A CA 1
ATOM 761 C C . VAL A 1 97 ? 1.213 9.374 5.302 1.00 95.12 97 VAL A C 1
ATOM 763 O O . VAL A 1 97 ? 0.796 8.928 6.363 1.00 95.12 97 VAL A O 1
ATOM 766 N N . ARG A 1 98 ? 0.627 10.416 4.696 1.00 94.88 98 ARG A N 1
ATOM 767 C CA . ARG A 1 98 ? -0.532 11.113 5.279 1.00 94.88 98 ARG A CA 1
ATOM 768 C C . ARG A 1 98 ? -1.704 10.165 5.546 1.00 94.88 98 ARG A C 1
ATOM 770 O O . ARG A 1 98 ? -2.307 10.228 6.611 1.00 94.88 98 ARG A O 1
ATOM 777 N N . LEU A 1 99 ? -2.016 9.286 4.593 1.00 94.69 99 LEU A N 1
ATOM 778 C CA . LEU A 1 99 ? -3.086 8.300 4.756 1.00 94.69 99 LEU A CA 1
ATOM 779 C C . LEU A 1 99 ? -2.744 7.254 5.829 1.00 94.69 99 LEU A C 1
ATOM 781 O O . LEU A 1 99 ? -3.611 6.866 6.609 1.00 94.69 99 LEU A O 1
ATOM 785 N N . ALA A 1 100 ? -1.489 6.809 5.883 1.00 94.44 100 ALA A N 1
ATOM 786 C CA . ALA A 1 100 ? -1.035 5.831 6.862 1.00 94.44 100 ALA A CA 1
ATOM 787 C C . ALA A 1 100 ? -1.062 6.390 8.296 1.00 94.44 100 ALA A C 1
ATOM 789 O O . ALA A 1 100 ? -1.503 5.700 9.213 1.00 94.44 100 ALA A O 1
ATOM 790 N N . GLU A 1 101 ? -0.649 7.645 8.484 1.00 94.06 101 GLU A N 1
ATOM 791 C CA . GLU A 1 101 ? -0.736 8.356 9.765 1.00 94.06 101 GLU A CA 1
ATOM 792 C C . GLU A 1 101 ? -2.196 8.521 10.204 1.00 94.06 101 GLU A C 1
ATOM 794 O O . GLU A 1 101 ? -2.545 8.130 11.317 1.00 94.06 101 GLU A O 1
ATOM 799 N N . TYR A 1 102 ? -3.078 8.959 9.296 1.00 93.88 102 TYR A N 1
ATOM 800 C CA . TYR A 1 102 ? -4.519 9.024 9.564 1.00 93.88 102 TYR A CA 1
ATOM 801 C C . TYR A 1 102 ? -5.086 7.663 9.996 1.00 93.88 102 TYR A C 1
ATOM 803 O O . TYR A 1 102 ? -5.845 7.574 10.961 1.00 93.88 102 TYR A O 1
ATOM 811 N N . SER A 1 103 ? -4.699 6.579 9.314 1.00 92.56 103 SER A N 1
ATOM 812 C CA . SER A 1 103 ? -5.131 5.229 9.681 1.00 92.56 103 SER A CA 1
ATOM 813 C C . SER A 1 103 ? -4.626 4.811 11.064 1.00 92.56 103 SER A C 1
ATOM 815 O O . SER A 1 103 ? -5.361 4.134 11.783 1.00 92.56 103 SER A O 1
ATOM 817 N N . ARG A 1 104 ? -3.398 5.194 11.450 1.00 92.25 104 ARG A N 1
ATOM 818 C CA . ARG A 1 104 ? -2.855 4.921 12.792 1.00 92.25 104 ARG A CA 1
ATOM 819 C C . ARG A 1 104 ? -3.667 5.645 13.861 1.00 92.25 104 ARG A C 1
ATOM 821 O O . ARG A 1 104 ? -4.015 5.032 14.864 1.00 92.25 104 ARG A O 1
ATOM 828 N N . GLU A 1 105 ? -3.972 6.921 13.646 1.00 93.00 105 GLU A N 1
ATOM 829 C CA . GLU A 1 105 ? -4.773 7.722 14.579 1.00 93.00 105 GLU A CA 1
ATOM 830 C C . GLU A 1 105 ? -6.154 7.103 14.805 1.00 93.00 105 GLU A C 1
ATOM 832 O O . GLU A 1 105 ? -6.529 6.847 15.946 1.00 93.00 105 GLU A O 1
ATOM 837 N N . ARG A 1 106 ? -6.875 6.773 13.724 1.00 92.44 106 ARG A N 1
ATOM 838 C CA . ARG A 1 106 ? -8.198 6.130 13.819 1.00 92.44 106 ARG A CA 1
ATOM 839 C C . ARG A 1 106 ? -8.145 4.792 14.550 1.00 92.44 106 ARG A C 1
ATOM 841 O O . ARG A 1 106 ? -9.049 4.471 15.316 1.00 92.44 106 ARG A O 1
ATOM 848 N N . LEU A 1 107 ? -7.097 4.003 14.307 1.00 90.25 107 LEU A N 1
ATOM 849 C CA . LEU A 1 107 ? -6.916 2.728 14.992 1.00 90.25 107 LEU A CA 1
ATOM 850 C C . LEU A 1 107 ? -6.682 2.932 16.494 1.00 90.25 107 LEU A C 1
ATOM 852 O O . LEU A 1 107 ? -7.278 2.219 17.294 1.00 90.25 107 LEU A O 1
ATOM 856 N N . SER A 1 108 ? -5.865 3.920 16.872 1.00 88.69 108 SER A N 1
ATOM 857 C CA . SER A 1 108 ? -5.618 4.267 18.275 1.00 88.69 108 SER A CA 1
ATOM 858 C C . SER A 1 108 ? -6.888 4.736 18.981 1.00 88.69 108 S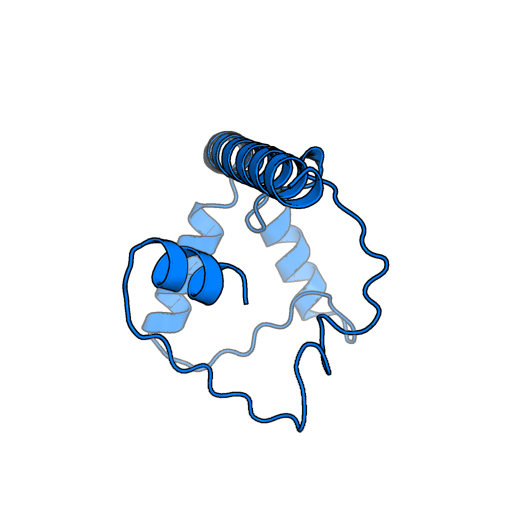ER A C 1
ATOM 860 O O . SER A 1 108 ? -7.160 4.287 20.087 1.00 88.69 108 SER A O 1
ATOM 862 N N . GLU A 1 109 ? -7.674 5.612 18.352 1.00 89.69 109 GLU A N 1
ATOM 863 C CA . GLU A 1 109 ? -8.931 6.113 18.923 1.00 89.69 109 GLU A CA 1
ATOM 864 C C . GLU A 1 109 ? -9.935 4.990 19.172 1.00 89.69 109 GLU A C 1
ATOM 866 O O . GLU A 1 109 ? -10.530 4.912 20.247 1.00 89.69 109 GLU A O 1
ATOM 871 N N . ASN A 1 110 ? -10.098 4.098 18.193 1.00 81.12 110 ASN A N 1
ATOM 872 C CA . ASN A 1 110 ? -10.999 2.958 18.317 1.00 81.12 110 ASN A CA 1
ATOM 873 C C . ASN A 1 110 ? -10.504 1.923 19.337 1.00 81.12 110 ASN A C 1
ATOM 875 O O . ASN A 1 110 ? -11.331 1.249 19.932 1.00 81.12 110 ASN A O 1
ATOM 879 N N . ALA A 1 111 ? -9.190 1.796 19.553 1.00 77.00 111 ALA A N 1
ATOM 880 C CA . ALA A 1 111 ? -8.631 0.896 20.566 1.00 77.00 111 ALA A CA 1
ATOM 881 C C . ALA A 1 111 ? -8.831 1.400 22.008 1.00 77.00 111 ALA A C 1
ATOM 883 O O . ALA A 1 111 ? -8.716 0.619 22.948 1.00 77.00 111 ALA A O 1
ATOM 884 N N . THR A 1 112 ? -9.098 2.696 22.187 1.00 68.19 112 THR A N 1
ATOM 885 C CA . THR A 1 112 ? -9.333 3.326 23.500 1.00 68.19 112 THR A CA 1
ATOM 886 C C . THR A 1 112 ? -10.811 3.473 23.877 1.00 68.19 112 THR A C 1
ATOM 888 O O . THR A 1 112 ? -11.107 4.022 24.937 1.00 68.19 112 THR A O 1
ATOM 891 N N . ARG A 1 113 ? -11.729 3.024 23.015 1.00 55.91 113 ARG A N 1
ATOM 892 C CA . ARG A 1 113 ? -13.175 2.965 23.277 1.00 55.91 113 ARG A CA 1
ATOM 893 C C . ARG A 1 113 ? -13.574 1.570 23.731 1.00 55.91 113 ARG A C 1
ATOM 895 O O . ARG A 1 113 ? -14.483 1.499 24.582 1.00 55.91 113 ARG A O 1
#

Foldseek 3Di:
DVVQVVCVVVVDDDDDDDPDPDPCPPPNPPPVPDQDLLPQFDPLALCVVVLVVVQCPDPDRPDDDDDPPDPVVVVVVVVSPVCHDPVNRVVVSVVSSVVSVVVVVVVVVVVVD

Secondary structure (DSSP, 8-state):
-HHHHHHHHTT-------SSSSTT-STTTT------GGG---SS-TTHHHHHHHHTT-TT-S--------HHHHHHHHHHHHH-SHHHHHHHHHHHHHHHHHHHHHHHHHHT-

Sequence (113 aa):
MTSAWYLSQAGHDVTVIDRESGPAQETSAANAGQISPGYAAPWAAPGVPLKAIKWMFQRHAPLAVRLDGTPFQLKWMWQMLRNCDTRHYMENKGRMVRLAEYSRERLSENATR